Protein AF-A0A956X9L1-F1 (afdb_monomer)

Foldseek 3Di:
DVVVVVLVVLLVVLVVLLVV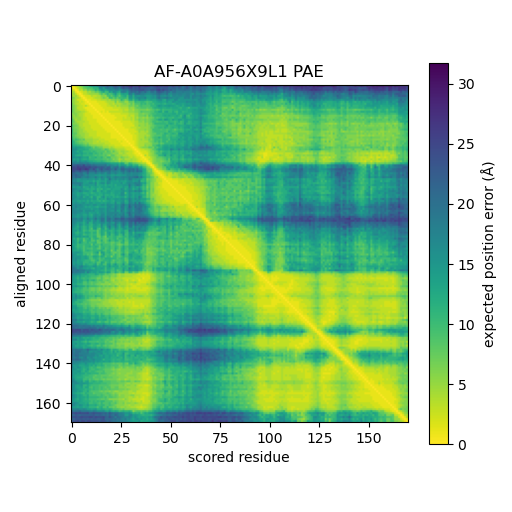LLVLLVVQVVVQADFDDKFFFPCPVVLVVLVVVLVVLVVVLVVCVVVVVVVVNSVSVSVNSNSVSVSSQCVLQGIWTQGDQAIQHSSHGDGLVQWQAWEWDDDPQWIKIKTAGNDADVVGDRIDITTGDPVCPVVVVVSNCVSCVPHDYD

pLDDT: mean 76.08, std 10.33, range [50.69, 92.06]

Radius of gyration: 20.45 Å; Cα contacts (8 Å, |Δi|>4): 215; chains: 1; bounding box: 48×38×59 Å

Solvent-accessible surface area (backbone atoms only — not comparable to full-atom values): 9260 Å² total; per-residue (Å²): 118,72,65,64,55,54,50,54,49,52,52,49,49,38,51,52,52,34,52,49,53,51,50,49,33,52,49,33,52,64,72,28,51,60,82,77,43,80,44,67,35,96,42,73,65,60,57,47,56,52,54,51,52,53,48,54,53,53,53,53,47,59,54,34,65,77,67,75,38,62,77,60,40,56,53,48,53,52,50,50,50,48,51,51,31,51,47,55,52,46,62,46,44,48,38,37,34,40,28,75,51,21,38,31,49,54,43,40,67,44,45,49,92,40,53,49,33,40,31,74,45,85,48,103,89,43,40,28,43,37,37,34,31,75,68,54,54,93,96,44,69,45,63,47,74,49,54,41,56,80,95,45,45,69,64,49,51,53,51,46,49,70,72,40,79,81,44,52,79,95

Mean predicted aligned error: 10.14 Å

Secondary structure (DSSP, 8-state):
-HHHHHHHHHHHHHHHHHHHHHHHHHHHHHHT-SEEEEEE-S-HHHHHHHHHHHHHHHHHHHHHHHTT-HHHHHHHHHHHHHHHHHHHHHHHHSEEEEETTEEEETTEEEEGGGEEEEEEEEETTEEEEEEEESSPPTTS-SEEEEEE-GGGHHHHHHHHHHH-TTPEE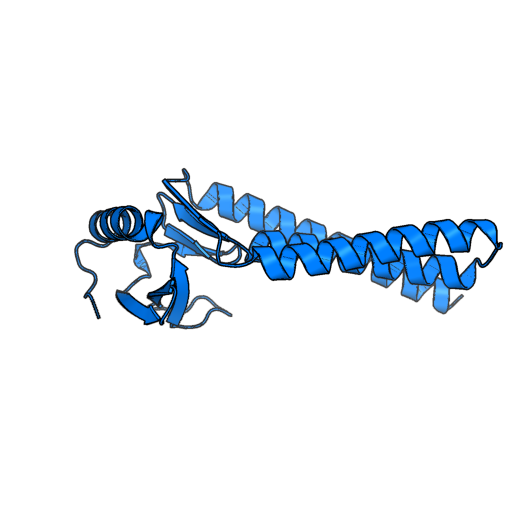-

Sequence (170 aa):
MIGEKVELTLYAIGIVVSVYAIAFFLLSIRASGKLKLHITSLQKKYSMYLKIILFVVWLTTGILILIDAQTLFDFVKGAFWLILALDAILLVISGVHIREKGILYRGRLIPWERIETFGWERLDSTNRLKINIGKPLWGFPKEIAFDVPADKIEKTDLLLSQYLPGAVLL

Structure (mmCIF, N/CA/C/O backbone):
data_AF-A0A956X9L1-F1
#
_entry.id   AF-A0A956X9L1-F1
#
loop_
_atom_site.group_PDB
_atom_site.id
_atom_site.type_symbol
_atom_site.label_atom_id
_atom_site.label_alt_id
_atom_site.label_comp_id
_atom_site.label_asym_id
_atom_site.label_entity_id
_atom_site.label_seq_id
_atom_site.pdbx_PDB_ins_code
_atom_site.Cartn_x
_atom_site.Cartn_y
_atom_site.Cartn_z
_atom_site.occupancy
_atom_site.B_iso_or_equiv
_atom_site.auth_seq_id
_atom_site.auth_comp_id
_atom_site.auth_asym_id
_atom_site.auth_atom_id
_atom_site.pdbx_PDB_model_num
ATOM 1 N N . MET A 1 1 ? 30.519 -14.073 -23.420 1.00 50.69 1 MET A N 1
ATOM 2 C CA . MET A 1 1 ? 30.085 -15.148 -22.494 1.00 50.69 1 MET A CA 1
ATOM 3 C C . MET A 1 1 ? 29.794 -14.696 -21.062 1.00 50.69 1 MET A C 1
ATOM 5 O O . MET A 1 1 ? 28.867 -15.242 -20.484 1.00 50.69 1 MET A O 1
ATOM 9 N N . ILE A 1 2 ? 30.534 -13.754 -20.452 1.00 53.81 2 ILE A N 1
ATOM 10 C CA . ILE A 1 2 ? 30.217 -13.298 -19.076 1.00 53.81 2 ILE A CA 1
ATOM 11 C C . ILE A 1 2 ? 28.996 -12.353 -19.058 1.00 53.81 2 ILE A C 1
ATOM 13 O O . ILE A 1 2 ? 28.141 -12.502 -18.194 1.00 53.81 2 ILE A O 1
ATOM 17 N N . GLY A 1 3 ? 28.861 -11.455 -20.045 1.00 53.19 3 GLY A N 1
ATOM 18 C CA . GLY A 1 3 ? 27.734 -10.505 -20.131 1.00 53.19 3 GLY A CA 1
ATOM 19 C C . GLY A 1 3 ? 26.357 -11.165 -20.275 1.00 53.19 3 GLY A C 1
ATOM 20 O O . GLY A 1 3 ? 25.446 -10.861 -19.516 1.00 53.19 3 GLY A O 1
ATOM 21 N N . GLU A 1 4 ? 26.241 -12.164 -21.151 1.00 58.38 4 GLU A N 1
ATOM 22 C CA . GLU A 1 4 ? 24.982 -12.876 -21.430 1.00 58.38 4 GLU A CA 1
ATOM 23 C C . GLU A 1 4 ? 24.409 -13.601 -20.194 1.00 58.38 4 GLU A C 1
ATOM 25 O O . GLU A 1 4 ? 23.200 -13.622 -19.969 1.00 58.38 4 GLU A O 1
ATOM 30 N N . LYS A 1 5 ? 25.278 -14.138 -19.322 1.00 62.91 5 LYS A N 1
ATOM 31 C CA . LYS A 1 5 ? 24.853 -14.774 -18.062 1.00 62.91 5 LYS A CA 1
ATOM 32 C C . LYS A 1 5 ? 24.353 -13.762 -17.030 1.00 62.91 5 LYS A C 1
ATOM 34 O O . LYS A 1 5 ? 23.428 -14.069 -16.277 1.00 62.91 5 LYS A O 1
ATOM 39 N N . VAL A 1 6 ? 24.959 -12.575 -16.972 1.00 63.53 6 VAL A N 1
ATOM 40 C CA . VAL A 1 6 ? 24.557 -11.512 -16.036 1.00 63.53 6 VAL A CA 1
ATOM 41 C C . VAL A 1 6 ? 23.185 -10.959 -16.420 1.00 63.53 6 VAL A C 1
ATOM 43 O O . VAL A 1 6 ? 22.330 -10.793 -15.552 1.00 63.53 6 VAL A O 1
ATOM 46 N N . GLU A 1 7 ? 22.934 -10.769 -17.713 1.00 62.47 7 GLU A N 1
ATOM 47 C CA . GLU A 1 7 ? 21.644 -10.300 -18.222 1.00 62.47 7 GLU A CA 1
ATOM 48 C C . GLU A 1 7 ? 20.515 -11.284 -17.919 1.00 62.47 7 GLU A C 1
ATOM 50 O O . GLU A 1 7 ? 19.522 -10.904 -17.297 1.00 62.47 7 GLU A O 1
ATOM 55 N N . LEU A 1 8 ? 20.691 -12.568 -18.256 1.00 68.94 8 LEU A N 1
ATOM 56 C CA . LEU A 1 8 ? 19.698 -13.611 -17.966 1.00 68.94 8 LEU A CA 1
ATOM 57 C C . LEU A 1 8 ? 19.369 -13.699 -16.468 1.00 68.94 8 LEU A C 1
ATOM 59 O O . LEU A 1 8 ? 18.216 -13.917 -16.091 1.00 68.94 8 LEU A O 1
ATOM 63 N N . THR A 1 9 ? 20.371 -13.476 -15.614 1.00 72.81 9 THR A N 1
ATOM 64 C CA . THR A 1 9 ? 20.201 -13.460 -14.156 1.00 72.81 9 THR A CA 1
ATOM 65 C C . THR A 1 9 ? 19.364 -12.262 -13.702 1.00 72.81 9 THR A C 1
ATOM 67 O O . THR A 1 9 ? 18.444 -12.432 -12.903 1.00 72.81 9 THR A O 1
ATOM 70 N N . LEU A 1 10 ? 19.615 -11.062 -14.235 1.00 65.12 10 LEU A N 1
ATOM 71 C CA . LEU A 1 10 ? 18.831 -9.863 -13.911 1.00 65.12 10 LEU A CA 1
ATOM 72 C C . LEU A 1 10 ? 17.378 -9.974 -14.392 1.00 65.12 10 LEU A C 1
ATOM 74 O O . LEU A 1 10 ? 16.463 -9.615 -13.646 1.00 65.12 10 LEU A O 1
ATOM 78 N N . TYR A 1 11 ? 17.150 -10.535 -15.585 1.00 66.69 11 TYR A N 1
ATOM 79 C CA . TYR A 1 11 ? 15.802 -10.823 -16.086 1.00 66.69 11 TYR A CA 1
ATOM 80 C C . TYR A 1 11 ? 15.058 -11.801 -15.176 1.00 66.69 11 TYR A C 1
ATOM 82 O O . TYR A 1 11 ? 13.919 -11.539 -14.783 1.00 66.69 11 TYR A O 1
ATOM 90 N N . ALA A 1 12 ? 15.708 -12.905 -14.803 1.00 74.44 12 ALA A N 1
ATOM 91 C CA . ALA A 1 12 ? 15.117 -13.898 -13.917 1.00 74.44 12 ALA A CA 1
ATOM 92 C C . ALA A 1 12 ? 14.765 -13.293 -12.550 1.00 74.44 12 ALA A C 1
ATOM 94 O O . ALA A 1 12 ? 13.656 -13.499 -12.059 1.00 74.44 12 ALA A O 1
ATOM 95 N N . ILE A 1 13 ? 15.657 -12.483 -11.968 1.00 73.88 13 ILE A N 1
ATOM 96 C CA . ILE A 1 13 ? 15.401 -11.786 -10.699 1.00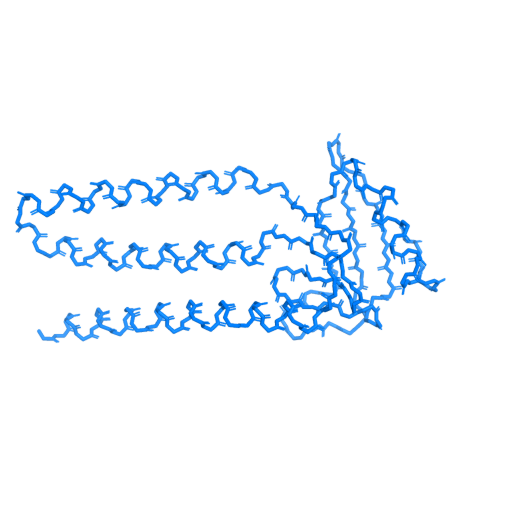 73.88 13 ILE A CA 1
ATOM 97 C C . ILE A 1 13 ? 14.205 -10.838 -10.834 1.00 73.88 13 ILE A C 1
ATOM 99 O O . ILE A 1 13 ? 13.299 -10.891 -10.005 1.00 73.88 13 ILE A O 1
ATOM 103 N N . GLY A 1 14 ? 14.162 -10.006 -11.879 1.00 66.88 14 GLY A N 1
ATOM 104 C CA . GLY A 1 14 ? 13.067 -9.056 -12.097 1.00 66.88 14 GLY A CA 1
ATOM 105 C C . GLY A 1 14 ? 11.706 -9.744 -12.232 1.00 66.88 14 GLY A C 1
ATOM 106 O O . GLY A 1 14 ? 10.737 -9.333 -11.586 1.00 66.88 14 GLY A O 1
ATOM 107 N N . ILE A 1 15 ? 11.642 -10.832 -13.005 1.00 73.38 15 ILE A N 1
ATOM 108 C CA . ILE A 1 15 ? 10.423 -11.635 -13.165 1.00 73.38 15 ILE A CA 1
ATOM 109 C C . ILE A 1 15 ? 10.021 -12.263 -11.830 1.00 73.38 15 ILE A C 1
ATOM 111 O O . ILE A 1 15 ? 8.873 -12.115 -11.414 1.00 73.38 15 ILE A O 1
ATOM 115 N N . VAL A 1 16 ? 10.950 -12.919 -11.128 1.00 77.75 16 VAL A N 1
ATOM 116 C CA . VAL A 1 16 ? 10.665 -13.587 -9.849 1.00 77.75 16 VAL A CA 1
ATOM 117 C C . VAL A 1 16 ? 10.176 -12.589 -8.802 1.00 77.75 16 VAL A C 1
ATOM 119 O O . VAL A 1 16 ?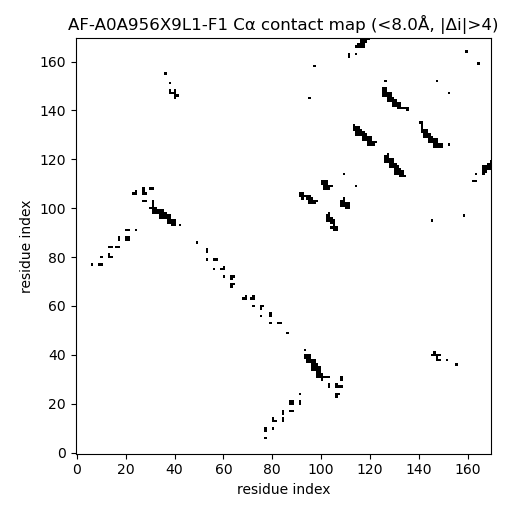 9.166 -12.844 -8.148 1.00 77.75 16 VAL A O 1
ATOM 122 N N . VAL A 1 17 ? 10.829 -11.431 -8.675 1.00 74.50 17 VAL A N 1
ATOM 123 C CA . VAL A 1 17 ? 10.420 -10.371 -7.741 1.00 74.50 17 VAL A CA 1
ATOM 124 C C . VAL A 1 17 ? 9.035 -9.832 -8.097 1.00 74.50 17 VAL A C 1
ATOM 126 O O . VAL A 1 17 ? 8.203 -9.673 -7.205 1.00 74.50 17 VAL A O 1
ATOM 129 N N . SER A 1 18 ? 8.754 -9.610 -9.383 1.00 67.44 18 SER A N 1
ATOM 130 C CA . SER A 1 18 ? 7.446 -9.122 -9.843 1.00 67.44 18 SER A CA 1
ATOM 131 C C . SER A 1 18 ? 6.337 -10.132 -9.562 1.00 67.44 18 SER A C 1
ATOM 133 O O . SER A 1 18 ? 5.311 -9.784 -8.979 1.00 67.44 18 SER A O 1
ATOM 135 N N . VAL A 1 19 ? 6.556 -11.398 -9.925 1.00 78.31 19 VAL A N 1
ATOM 136 C CA . VAL A 1 19 ? 5.602 -12.487 -9.682 1.00 78.31 19 VAL A CA 1
ATOM 137 C C . VAL A 1 19 ? 5.365 -12.654 -8.186 1.00 78.31 19 VAL A C 1
ATOM 139 O O . VAL A 1 19 ? 4.214 -12.740 -7.764 1.00 78.31 19 VAL A O 1
ATOM 142 N N . TYR A 1 20 ? 6.424 -12.629 -7.373 1.00 79.69 20 TYR A N 1
ATOM 143 C CA . TYR A 1 20 ? 6.308 -12.712 -5.921 1.00 79.69 20 TYR A CA 1
ATOM 144 C C . TYR A 1 20 ? 5.530 -11.525 -5.339 1.00 79.69 20 TYR A C 1
ATOM 146 O O . TYR A 1 20 ? 4.626 -11.732 -4.533 1.00 79.69 20 TYR A O 1
ATOM 154 N N . ALA A 1 21 ? 5.816 -10.292 -5.771 1.00 71.81 21 ALA A N 1
ATOM 155 C CA . ALA A 1 21 ? 5.116 -9.094 -5.308 1.00 71.81 21 ALA A CA 1
ATOM 156 C C . ALA A 1 21 ? 3.622 -9.117 -5.676 1.00 71.81 21 ALA A C 1
ATOM 158 O O . ALA A 1 21 ? 2.772 -8.838 -4.826 1.00 71.81 21 ALA A O 1
ATOM 159 N N . ILE A 1 22 ? 3.295 -9.505 -6.914 1.00 75.12 22 ILE A N 1
ATOM 160 C CA . ILE A 1 22 ? 1.912 -9.639 -7.389 1.00 75.12 22 ILE A CA 1
ATOM 161 C C . ILE A 1 22 ? 1.194 -10.754 -6.625 1.00 75.12 22 ILE A C 1
ATOM 163 O O . ILE A 1 22 ? 0.102 -10.532 -6.104 1.00 75.12 22 ILE A O 1
ATOM 167 N N . ALA A 1 23 ? 1.803 -11.936 -6.510 1.00 82.25 23 ALA A N 1
ATOM 168 C CA . ALA A 1 23 ? 1.221 -13.062 -5.786 1.00 82.25 23 ALA A CA 1
ATOM 169 C C . ALA A 1 23 ? 0.983 -12.709 -4.314 1.00 82.25 23 ALA A C 1
ATOM 171 O O . ALA A 1 23 ? -0.118 -12.911 -3.803 1.00 82.25 23 ALA A O 1
ATOM 172 N N . PHE A 1 24 ? 1.973 -12.107 -3.651 1.00 81.75 24 PHE A N 1
ATOM 173 C CA . PHE A 1 24 ? 1.853 -11.631 -2.277 1.00 81.75 24 PHE A CA 1
ATOM 174 C C . PHE A 1 24 ? 0.707 -10.624 -2.127 1.00 81.75 24 PHE A C 1
ATOM 176 O O . PHE A 1 24 ? -0.107 -10.747 -1.214 1.00 81.75 24 PHE A O 1
ATOM 183 N N . PHE A 1 25 ? 0.579 -9.666 -3.047 1.00 77.75 25 PHE A N 1
ATOM 184 C CA . PHE A 1 25 ? -0.519 -8.702 -3.028 1.00 77.75 25 PHE A CA 1
ATOM 185 C C . PHE A 1 25 ? -1.891 -9.355 -3.211 1.00 77.75 25 PHE A C 1
ATOM 187 O O . PHE A 1 25 ? -2.820 -9.052 -2.459 1.00 77.75 25 PHE A O 1
ATOM 194 N N . LEU A 1 26 ? -2.026 -10.273 -4.170 1.00 81.31 26 LEU A N 1
ATOM 195 C CA . LEU A 1 26 ? -3.271 -11.007 -4.406 1.00 81.31 26 LEU A CA 1
ATOM 196 C C . LEU A 1 26 ? -3.660 -11.855 -3.190 1.00 81.31 26 LEU A C 1
ATOM 198 O O . LEU A 1 26 ? -4.829 -11.871 -2.793 1.00 81.31 26 LEU A O 1
ATOM 202 N N . LEU A 1 27 ? -2.682 -12.502 -2.551 1.00 84.88 27 LEU A N 1
ATOM 203 C CA . LEU A 1 27 ? -2.885 -13.229 -1.301 1.00 84.88 27 LEU A CA 1
ATOM 204 C C . LEU A 1 27 ? -3.331 -12.287 -0.180 1.00 84.88 27 LEU A C 1
ATOM 206 O O . LEU A 1 27 ? -4.298 -12.597 0.513 1.00 84.88 27 LEU A O 1
ATOM 210 N N . SER A 1 28 ? -2.717 -11.110 -0.047 1.00 80.31 28 SER A N 1
ATOM 211 C CA . SER A 1 28 ? -3.124 -10.099 0.934 1.00 80.31 28 SER A CA 1
ATOM 212 C C . SER A 1 28 ? -4.531 -9.544 0.669 1.00 80.31 28 SER A C 1
ATOM 214 O O . SER A 1 28 ? -5.304 -9.342 1.610 1.00 80.31 28 SER A O 1
ATOM 216 N N . ILE A 1 29 ? -4.927 -9.349 -0.596 1.00 80.81 29 ILE A N 1
ATOM 217 C CA . ILE A 1 29 ? -6.305 -8.982 -0.973 1.00 80.81 29 ILE A CA 1
ATOM 218 C C . ILE A 1 29 ? -7.280 -10.077 -0.543 1.00 80.81 29 ILE A C 1
ATOM 220 O O . ILE A 1 29 ? -8.320 -9.781 0.046 1.00 80.81 29 ILE A O 1
ATOM 224 N N . ARG A 1 30 ? -6.953 -11.342 -0.816 1.00 84.25 30 ARG A N 1
ATOM 225 C CA . ARG A 1 30 ? -7.809 -12.474 -0.449 1.00 84.25 30 ARG A CA 1
ATOM 226 C C . ARG A 1 30 ? -7.910 -12.631 1.069 1.00 84.25 30 ARG A C 1
ATOM 228 O O . ARG A 1 30 ? -9.001 -12.843 1.594 1.00 84.25 30 ARG A O 1
ATOM 235 N N . ALA A 1 31 ? -6.792 -12.481 1.776 1.00 84.38 31 ALA A N 1
ATOM 236 C CA . ALA A 1 31 ? -6.717 -12.600 3.227 1.00 84.38 31 ALA A CA 1
ATOM 237 C C . ALA A 1 31 ? -7.489 -11.493 3.957 1.00 84.38 31 ALA A C 1
ATOM 239 O O . ALA A 1 31 ? -7.987 -11.735 5.052 1.00 84.38 31 ALA A O 1
ATOM 240 N N . SER A 1 32 ? -7.620 -10.309 3.353 1.00 82.50 32 SER A N 1
ATOM 241 C CA . SER A 1 32 ? -8.206 -9.115 3.978 1.00 82.50 32 SER A CA 1
ATOM 242 C C . SER A 1 32 ? -9.734 -9.003 3.879 1.00 82.50 32 SER A C 1
ATOM 244 O O . SER A 1 32 ? -10.325 -8.146 4.535 1.00 82.50 32 SER A O 1
ATOM 246 N N . GLY A 1 33 ? -10.395 -9.896 3.137 1.00 88.06 33 GLY A N 1
ATOM 247 C CA . GLY A 1 33 ? -11.858 -9.931 3.032 1.00 88.06 33 GLY A CA 1
ATOM 248 C C . GLY A 1 33 ? -12.436 -8.863 2.097 1.00 88.06 33 GLY A C 1
ATOM 249 O O . GLY A 1 33 ? -11.726 -8.305 1.247 1.00 88.06 33 GLY A O 1
ATOM 250 N N . LYS A 1 34 ? -13.747 -8.593 2.213 1.00 89.12 34 LYS A N 1
ATOM 251 C CA . LYS A 1 34 ? -14.433 -7.674 1.290 1.00 89.12 34 LYS A CA 1
ATOM 252 C C . LYS A 1 34 ? -13.951 -6.236 1.481 1.00 89.12 34 LYS A C 1
ATOM 254 O O . LYS A 1 34 ? -13.692 -5.780 2.595 1.00 89.12 34 LYS A O 1
ATOM 259 N N . LEU A 1 35 ? -13.852 -5.518 0.367 1.00 88.06 35 LEU A N 1
ATOM 260 C CA . LEU A 1 35 ? -13.503 -4.103 0.343 1.00 88.06 35 LEU A CA 1
ATOM 261 C C . LEU A 1 35 ? -14.671 -3.258 0.866 1.00 88.06 35 LEU A C 1
ATOM 263 O O . LEU A 1 35 ? -15.789 -3.396 0.375 1.00 88.06 35 LEU A O 1
ATOM 267 N N . LYS A 1 36 ? -14.407 -2.376 1.837 1.00 90.38 36 LYS A N 1
ATOM 268 C CA . LYS A 1 36 ? -15.395 -1.421 2.375 1.00 90.38 36 LYS A CA 1
ATOM 269 C C . LYS A 1 36 ? -15.120 0.001 1.903 1.00 90.38 36 LYS A C 1
ATOM 271 O O . LYS A 1 36 ? -16.049 0.726 1.544 1.00 90.38 36 LYS A O 1
ATOM 276 N N . LEU A 1 37 ? -13.843 0.382 1.854 1.00 87.38 37 LEU A N 1
ATOM 277 C CA . LEU A 1 37 ? -13.419 1.682 1.352 1.00 87.38 37 LEU A CA 1
ATOM 278 C C . LEU A 1 37 ? -12.058 1.583 0.664 1.00 87.38 37 LEU A C 1
ATOM 280 O O . LEU A 1 37 ? -11.115 1.003 1.196 1.00 87.38 37 LEU A O 1
ATOM 284 N N . HIS A 1 38 ? -11.959 2.176 -0.522 1.00 86.00 38 HIS A N 1
ATOM 285 C CA . HIS A 1 38 ? -10.696 2.384 -1.219 1.00 86.00 38 HIS A CA 1
ATOM 286 C C . HIS A 1 38 ? -10.294 3.852 -1.078 1.00 86.00 38 HIS A C 1
ATOM 288 O O . HIS A 1 38 ? -11.002 4.745 -1.556 1.00 86.00 38 HIS A O 1
ATOM 294 N N . ILE A 1 39 ? -9.163 4.098 -0.426 1.00 83.12 39 ILE A N 1
ATOM 295 C CA . ILE A 1 39 ? -8.546 5.411 -0.279 1.00 83.12 39 ILE A CA 1
ATOM 296 C C . ILE A 1 39 ? -7.308 5.406 -1.166 1.00 83.12 39 ILE A C 1
ATOM 298 O O . ILE A 1 39 ? -6.285 4.791 -0.865 1.00 83.12 39 ILE A O 1
ATOM 302 N N . THR A 1 40 ? -7.417 6.075 -2.303 1.00 73.44 40 THR A N 1
ATOM 303 C CA . THR A 1 40 ? -6.256 6.357 -3.135 1.00 73.44 40 THR A CA 1
ATOM 304 C C . THR A 1 40 ? -5.510 7.496 -2.451 1.00 73.44 40 THR A C 1
ATOM 306 O O . THR A 1 40 ? -6.054 8.596 -2.347 1.00 73.44 40 THR A O 1
ATOM 309 N N . SER A 1 41 ? -4.296 7.240 -1.953 1.00 62.97 41 SER A N 1
ATOM 310 C CA . SER A 1 41 ? -3.419 8.340 -1.533 1.00 62.97 41 SER A CA 1
ATOM 311 C C . SER A 1 41 ? -3.123 9.230 -2.750 1.00 62.97 41 SER A C 1
ATOM 313 O O . SER A 1 41 ? -3.334 8.798 -3.887 1.00 62.97 41 SER A O 1
ATOM 315 N N . LEU A 1 42 ? -2.687 10.477 -2.535 1.00 55.00 42 LEU A N 1
ATOM 316 C CA . LEU A 1 42 ? -2.356 11.490 -3.555 1.00 55.00 42 LEU A CA 1
ATOM 317 C C . LEU A 1 42 ? -1.187 11.066 -4.480 1.00 55.00 42 LEU A C 1
ATOM 319 O O . LEU A 1 42 ? -0.136 11.689 -4.572 1.00 55.00 42 LEU A O 1
ATOM 323 N N . GLN A 1 43 ? -1.394 9.985 -5.222 1.00 53.00 43 GLN A N 1
ATOM 324 C CA . GLN A 1 43 ? -0.459 9.332 -6.126 1.00 53.00 43 GLN A CA 1
ATOM 325 C C . GLN A 1 43 ? -0.656 9.741 -7.588 1.00 53.00 43 GLN A C 1
ATOM 327 O O . GLN A 1 43 ? 0.146 9.343 -8.435 1.00 53.00 43 GLN A O 1
ATOM 332 N N . LYS A 1 44 ? -1.667 10.568 -7.911 1.00 55.34 44 LYS A N 1
ATOM 333 C CA . LYS A 1 44 ? -1.907 11.022 -9.296 1.00 55.34 44 LYS A CA 1
ATOM 334 C C . LYS A 1 44 ? -0.646 11.616 -9.939 1.00 55.34 44 LYS A C 1
ATOM 336 O O . LYS A 1 44 ? -0.423 11.397 -11.124 1.00 55.34 44 LYS A O 1
ATOM 341 N N . LYS A 1 45 ? 0.200 12.302 -9.158 1.00 54.91 45 LYS A N 1
ATOM 342 C CA . LYS A 1 45 ? 1.432 12.930 -9.657 1.00 54.91 45 LYS A CA 1
ATOM 343 C C . LYS A 1 45 ? 2.535 11.904 -9.973 1.00 54.91 45 LYS A C 1
ATOM 345 O O . LYS A 1 45 ? 3.072 11.916 -11.072 1.00 54.91 45 LYS A O 1
ATOM 350 N N . TYR A 1 46 ? 2.824 10.972 -9.060 1.00 62.22 46 TYR A N 1
ATOM 351 C CA . TYR A 1 46 ? 3.883 9.964 -9.245 1.00 62.22 46 TYR A CA 1
ATOM 352 C C . TYR A 1 46 ? 3.530 8.897 -10.289 1.00 62.22 46 TYR A C 1
ATOM 354 O O . TYR A 1 46 ? 4.384 8.524 -11.089 1.00 62.22 46 TYR A O 1
ATOM 362 N N . SER A 1 47 ? 2.262 8.473 -10.352 1.00 64.56 47 SER A N 1
ATOM 363 C CA . SER A 1 47 ? 1.784 7.556 -11.398 1.00 64.56 47 SER A CA 1
ATOM 364 C C . SER A 1 47 ? 1.907 8.168 -12.803 1.00 64.56 47 SER A C 1
ATOM 366 O O . SER A 1 47 ? 2.194 7.455 -13.760 1.00 64.56 47 SER A O 1
ATOM 368 N N . MET A 1 48 ? 1.748 9.491 -12.944 1.00 65.81 48 MET A N 1
ATOM 369 C CA . MET A 1 48 ? 1.934 10.176 -14.227 1.00 65.81 48 MET A CA 1
ATOM 370 C C . MET A 1 48 ? 3.405 10.180 -14.670 1.00 65.81 48 MET A C 1
ATOM 372 O O . MET A 1 48 ? 3.682 9.801 -15.804 1.00 65.81 48 MET A O 1
ATOM 376 N N . TYR A 1 49 ? 4.348 10.541 -13.790 1.00 67.56 49 TYR A N 1
ATOM 377 C CA . TYR A 1 49 ? 5.782 10.523 -14.125 1.00 67.56 49 TYR A CA 1
ATOM 378 C C . TYR A 1 49 ? 6.267 9.130 -14.524 1.00 67.56 49 TYR A C 1
ATOM 380 O O . TYR A 1 49 ? 7.017 8.986 -15.483 1.00 67.56 49 TYR A O 1
ATOM 388 N N . LEU A 1 50 ? 5.794 8.098 -13.833 1.00 69.50 50 LEU A N 1
ATOM 389 C CA . LEU A 1 50 ? 6.157 6.719 -14.125 1.00 69.50 50 LEU A CA 1
ATOM 390 C C . LEU A 1 50 ? 5.640 6.252 -15.493 1.00 69.50 50 LEU A C 1
ATOM 392 O O . LEU A 1 50 ? 6.387 5.639 -16.252 1.00 69.50 50 LEU A O 1
ATOM 396 N N . LYS A 1 51 ? 4.398 6.609 -15.852 1.00 68.88 51 LYS A N 1
ATOM 397 C CA . LYS A 1 51 ? 3.845 6.355 -17.194 1.00 68.88 51 LYS A CA 1
ATOM 398 C C . LYS A 1 51 ? 4.634 7.075 -18.286 1.00 68.88 51 LYS A C 1
ATOM 400 O O . LYS A 1 51 ? 4.843 6.502 -19.350 1.00 68.88 51 LYS A O 1
ATOM 405 N N . ILE A 1 52 ? 5.099 8.297 -18.015 1.00 75.75 52 ILE A N 1
ATOM 406 C CA . ILE A 1 52 ? 5.965 9.047 -18.935 1.00 75.75 52 ILE A CA 1
ATOM 407 C C . ILE A 1 52 ? 7.308 8.326 -19.110 1.00 75.75 52 ILE A C 1
ATOM 409 O O . ILE A 1 52 ? 7.746 8.140 -20.240 1.00 75.75 52 ILE A O 1
ATOM 413 N N . ILE A 1 53 ? 7.933 7.864 -18.023 1.00 73.94 53 ILE A N 1
ATOM 414 C CA . ILE A 1 53 ? 9.197 7.112 -18.080 1.00 73.94 53 ILE A CA 1
ATOM 415 C C . ILE A 1 53 ? 9.027 5.821 -18.894 1.00 73.94 53 ILE A C 1
ATOM 417 O O . ILE A 1 53 ? 9.827 5.557 -19.789 1.00 73.94 53 ILE A O 1
ATOM 421 N N . LEU A 1 54 ? 7.962 5.054 -18.639 1.00 73.06 54 LEU A N 1
ATOM 422 C CA . LEU A 1 54 ? 7.637 3.844 -19.404 1.00 73.06 54 LEU A CA 1
ATOM 423 C C . LEU A 1 54 ? 7.433 4.143 -20.894 1.00 73.06 54 LEU A C 1
ATOM 425 O O . LEU A 1 54 ? 7.937 3.407 -21.740 1.00 73.06 54 LEU A O 1
ATOM 429 N N . PHE A 1 55 ? 6.738 5.236 -21.220 1.00 75.56 55 PHE A N 1
ATOM 430 C CA . PHE A 1 55 ? 6.518 5.657 -22.602 1.00 75.56 55 PHE A CA 1
ATOM 431 C C . PHE A 1 55 ? 7.825 6.040 -23.308 1.00 75.56 55 PHE A C 1
ATOM 433 O O . PHE A 1 55 ? 8.057 5.605 -24.432 1.00 75.56 55 PHE A O 1
ATOM 440 N N . VAL A 1 56 ? 8.706 6.796 -22.645 1.00 74.06 56 VAL A N 1
ATOM 441 C CA . VAL A 1 56 ? 10.018 7.170 -23.199 1.00 74.06 56 VAL A CA 1
ATOM 442 C C . VAL A 1 56 ? 10.876 5.930 -23.456 1.00 74.06 56 VAL A C 1
ATOM 444 O O . VAL A 1 56 ? 11.478 5.827 -24.518 1.00 74.06 56 VAL A O 1
ATOM 447 N N . VAL A 1 57 ? 10.891 4.965 -22.534 1.00 72.06 57 VAL A N 1
ATOM 448 C CA . VAL A 1 57 ? 11.650 3.707 -22.678 1.00 72.06 57 VAL A CA 1
ATOM 449 C C . VAL A 1 57 ? 11.089 2.827 -23.801 1.00 72.06 57 VAL A C 1
ATOM 451 O O . VAL A 1 57 ? 11.843 2.198 -24.547 1.00 72.06 57 VAL A O 1
ATOM 454 N N . TRP A 1 58 ? 9.765 2.802 -23.968 1.00 72.38 58 TRP A N 1
ATOM 455 C CA . TRP A 1 58 ? 9.116 2.126 -25.093 1.00 72.38 58 TRP A CA 1
ATOM 456 C C . TRP A 1 58 ? 9.440 2.799 -26.439 1.00 72.38 58 TRP A C 1
ATOM 458 O O . TRP A 1 58 ? 9.723 2.128 -27.430 1.00 72.38 58 TRP A O 1
ATOM 468 N N . LEU A 1 59 ? 9.473 4.133 -26.477 1.00 72.81 59 LEU A N 1
ATOM 469 C CA . LEU A 1 59 ? 9.824 4.881 -27.684 1.00 72.81 59 LEU A CA 1
ATOM 470 C C . LEU A 1 59 ? 11.297 4.665 -28.076 1.00 72.81 59 LEU A C 1
ATOM 472 O O . LEU A 1 59 ? 11.603 4.448 -29.248 1.00 72.81 59 LEU A O 1
ATOM 476 N N . THR A 1 60 ? 12.214 4.685 -27.104 1.00 68.56 60 THR A N 1
ATOM 477 C CA . THR A 1 60 ? 13.648 4.486 -27.362 1.00 68.56 60 THR A CA 1
ATOM 478 C C . THR A 1 60 ? 13.972 3.051 -27.766 1.00 68.56 60 THR A C 1
ATOM 480 O O . THR A 1 60 ? 14.777 2.868 -28.676 1.00 68.56 60 THR A O 1
ATOM 483 N N . THR A 1 61 ? 13.314 2.035 -27.188 1.00 66.25 61 THR A N 1
ATOM 484 C CA . THR A 1 61 ? 13.444 0.643 -27.673 1.00 66.25 61 THR A CA 1
ATOM 485 C C . THR A 1 61 ? 13.029 0.515 -29.137 1.00 66.25 61 THR A C 1
ATOM 487 O O . THR A 1 61 ? 13.755 -0.107 -29.908 1.00 66.25 61 THR A O 1
ATOM 490 N N . GLY A 1 62 ? 11.910 1.129 -29.540 1.00 67.06 62 GLY A N 1
ATOM 491 C CA . GLY A 1 62 ? 11.443 1.107 -30.930 1.00 67.06 62 GLY A CA 1
ATOM 492 C C . GLY A 1 62 ? 12.441 1.720 -31.917 1.00 67.06 62 GLY A C 1
ATOM 493 O O . GLY A 1 62 ? 12.677 1.155 -32.981 1.00 67.06 62 GLY A O 1
ATOM 494 N N . ILE A 1 63 ? 13.074 2.837 -31.543 1.00 69.00 63 ILE A N 1
ATOM 495 C CA . ILE A 1 63 ? 14.094 3.496 -32.372 1.00 69.00 63 ILE A CA 1
ATOM 496 C C . ILE A 1 63 ? 15.353 2.629 -32.481 1.00 69.00 63 ILE A C 1
ATOM 498 O O . ILE A 1 63 ? 15.887 2.489 -33.573 1.00 69.00 63 ILE A O 1
ATOM 502 N N . LEU A 1 64 ? 15.805 2.009 -31.388 1.00 67.56 64 LEU A N 1
ATOM 503 C CA . LEU A 1 64 ? 17.036 1.205 -31.368 1.00 67.56 64 LEU A CA 1
ATOM 504 C C . LEU A 1 64 ? 16.960 -0.066 -32.223 1.00 67.56 64 LEU A C 1
ATOM 506 O O . LEU A 1 64 ? 17.975 -0.466 -32.790 1.00 67.56 64 LEU A O 1
ATOM 510 N N . ILE A 1 65 ? 15.768 -0.657 -32.371 1.00 67.06 65 ILE A N 1
ATOM 511 C CA . ILE A 1 65 ? 15.531 -1.788 -33.287 1.00 67.06 65 ILE A CA 1
ATOM 512 C C . ILE A 1 65 ? 15.821 -1.387 -34.743 1.00 67.06 65 ILE A C 1
ATOM 514 O O . ILE A 1 65 ? 16.311 -2.199 -35.520 1.00 67.06 65 ILE A O 1
ATOM 518 N N . LEU A 1 66 ? 15.538 -0.136 -35.121 1.00 68.62 66 LEU A N 1
ATOM 519 C CA . LEU A 1 66 ? 15.669 0.335 -36.504 1.00 68.62 66 LEU A CA 1
ATOM 520 C C . LEU A 1 66 ? 17.121 0.612 -36.930 1.00 68.62 66 LEU A C 1
ATOM 522 O O . LEU A 1 66 ? 17.388 0.692 -38.124 1.00 68.62 66 LEU A O 1
ATOM 526 N N . ILE A 1 67 ? 18.046 0.767 -35.979 1.00 74.81 67 ILE A N 1
ATOM 527 C CA . ILE A 1 67 ? 19.461 1.120 -36.221 1.00 74.81 67 ILE A CA 1
ATOM 528 C C . ILE A 1 67 ? 20.431 -0.041 -35.956 1.00 74.81 67 ILE A C 1
ATOM 530 O O . ILE A 1 67 ? 21.629 0.192 -35.830 1.00 74.81 67 ILE A O 1
ATOM 534 N N . ASP A 1 68 ? 19.923 -1.278 -35.881 1.00 71.69 68 ASP A N 1
ATOM 535 C CA . ASP A 1 68 ? 20.710 -2.515 -35.689 1.00 71.69 68 ASP A CA 1
ATOM 536 C C . ASP A 1 68 ? 21.678 -2.438 -34.486 1.00 71.69 68 ASP A C 1
ATOM 538 O O . ASP A 1 68 ? 22.782 -2.985 -34.458 1.00 71.69 68 ASP A O 1
ATOM 542 N N . ALA A 1 69 ? 21.267 -1.690 -33.458 1.00 69.06 69 ALA A N 1
ATOM 543 C CA . ALA A 1 69 ? 22.065 -1.405 -32.273 1.00 69.06 69 ALA A CA 1
ATOM 544 C C . ALA A 1 69 ? 21.834 -2.478 -31.196 1.00 69.06 69 ALA A C 1
ATOM 546 O O . ALA A 1 69 ? 21.327 -2.184 -30.108 1.00 69.06 69 ALA A O 1
ATOM 547 N N . GLN A 1 70 ? 22.212 -3.723 -31.505 1.00 68.25 70 GLN A N 1
ATOM 548 C CA . GLN A 1 70 ? 21.924 -4.920 -30.699 1.00 68.25 70 GLN A CA 1
ATOM 549 C C . GLN A 1 70 ? 22.316 -4.765 -29.214 1.00 68.25 70 GLN A C 1
ATOM 551 O O . GLN A 1 70 ? 21.520 -5.037 -28.320 1.00 68.25 70 GLN A O 1
ATOM 556 N N . THR A 1 71 ? 23.507 -4.228 -28.930 1.00 66.19 71 THR A N 1
ATOM 557 C CA . THR A 1 71 ? 24.019 -4.078 -27.555 1.00 66.19 71 THR A CA 1
ATOM 558 C C . THR A 1 71 ? 23.249 -3.040 -26.733 1.00 66.19 71 THR A C 1
ATOM 560 O O . THR A 1 71 ? 23.102 -3.182 -25.521 1.00 66.19 71 THR A O 1
ATOM 563 N N . LEU A 1 72 ? 22.752 -1.975 -27.374 1.00 65.00 72 LEU A N 1
ATOM 564 C CA . LEU A 1 72 ? 21.925 -0.976 -26.693 1.00 65.00 72 LEU A CA 1
ATOM 565 C C . LEU A 1 72 ? 20.501 -1.507 -26.485 1.00 65.00 72 LEU A C 1
ATOM 567 O O . LEU A 1 72 ? 19.872 -1.211 -25.471 1.00 65.00 72 LEU A O 1
ATOM 571 N N . PHE A 1 73 ? 20.006 -2.306 -27.430 1.00 67.69 73 PHE A N 1
ATOM 572 C CA . PHE A 1 73 ? 18.688 -2.922 -27.362 1.00 67.69 73 PHE A CA 1
ATOM 573 C C . PHE A 1 73 ? 18.537 -3.837 -26.135 1.00 67.69 73 PHE A C 1
ATOM 575 O O . PHE A 1 73 ? 17.550 -3.713 -25.403 1.00 67.69 73 PHE A O 1
ATOM 582 N N . ASP A 1 74 ? 19.538 -4.672 -25.844 1.00 66.12 74 ASP A N 1
ATOM 583 C CA . ASP A 1 74 ? 19.512 -5.582 -24.690 1.00 66.12 74 ASP A CA 1
ATOM 584 C C . ASP A 1 74 ? 19.511 -4.834 -23.344 1.00 66.12 74 ASP A C 1
ATOM 586 O O . ASP A 1 74 ? 18.750 -5.184 -22.433 1.00 66.12 74 ASP A O 1
ATOM 590 N N . PHE A 1 75 ? 20.262 -3.732 -23.234 1.00 65.75 75 PHE A N 1
ATOM 591 C CA . PHE A 1 75 ? 20.259 -2.885 -22.037 1.00 65.75 75 PHE A CA 1
ATOM 592 C C . PHE A 1 75 ? 18.896 -2.216 -21.797 1.00 65.75 75 PHE A C 1
ATOM 594 O O . PHE A 1 75 ? 18.368 -2.237 -20.679 1.00 65.75 75 PHE A O 1
ATOM 601 N N . VAL A 1 76 ? 18.289 -1.643 -22.844 1.00 69.06 76 VAL A N 1
ATOM 602 C CA . VAL A 1 76 ? 16.989 -0.963 -22.715 1.00 69.06 76 VAL A CA 1
ATOM 603 C C . VAL A 1 76 ? 15.873 -1.967 -22.411 1.00 69.06 76 VAL A C 1
ATOM 605 O O . VAL A 1 76 ? 14.982 -1.672 -21.612 1.00 69.06 76 VAL A O 1
ATOM 608 N N . LYS A 1 77 ? 15.949 -3.185 -22.952 1.00 68.31 77 LYS A N 1
ATOM 609 C CA . LYS A 1 77 ? 15.018 -4.271 -22.625 1.00 68.31 77 LYS A CA 1
ATOM 610 C C . LYS A 1 77 ? 15.109 -4.678 -21.148 1.00 68.31 77 LYS A C 1
ATOM 612 O O . LYS A 1 77 ? 14.071 -4.839 -20.503 1.00 68.31 77 LYS A O 1
ATOM 617 N N . GLY A 1 78 ? 16.314 -4.771 -20.581 1.00 66.50 78 GLY A N 1
ATOM 618 C CA . GLY A 1 78 ? 16.521 -5.009 -19.146 1.00 66.50 78 GLY A CA 1
ATOM 619 C C . GLY A 1 78 ? 15.927 -3.901 -18.274 1.00 66.50 78 GLY A C 1
ATOM 620 O O . GLY A 1 78 ? 15.173 -4.175 -17.335 1.00 66.50 78 GLY A O 1
ATOM 621 N N . ALA A 1 79 ? 16.193 -2.642 -18.633 1.00 69.94 79 ALA A N 1
ATOM 622 C CA . ALA A 1 79 ? 15.629 -1.478 -17.954 1.00 69.94 79 ALA A CA 1
ATOM 623 C C . ALA A 1 79 ? 14.092 -1.441 -18.029 1.00 69.94 79 ALA A C 1
ATOM 625 O O . ALA A 1 79 ? 13.438 -1.147 -17.031 1.00 69.94 79 ALA A O 1
ATOM 626 N N . PHE A 1 80 ? 13.503 -1.796 -19.173 1.00 70.75 80 PHE A N 1
ATOM 627 C CA . PHE A 1 80 ? 12.052 -1.861 -19.353 1.00 70.75 80 PHE A CA 1
ATOM 628 C C . PHE A 1 80 ? 11.386 -2.827 -18.364 1.00 70.75 80 PHE A C 1
ATOM 630 O O . PHE A 1 80 ? 10.436 -2.448 -17.676 1.00 70.75 80 PHE A O 1
ATOM 637 N N . TRP A 1 81 ? 11.914 -4.047 -18.226 1.00 68.88 81 TRP A N 1
ATOM 638 C CA . TRP A 1 81 ? 11.382 -5.023 -17.269 1.00 68.88 81 TRP A CA 1
ATOM 639 C C . TRP A 1 81 ? 11.563 -4.588 -15.817 1.00 68.88 81 TRP A C 1
ATOM 641 O O . TRP A 1 81 ? 10.667 -4.803 -15.001 1.00 68.88 81 TRP A O 1
ATOM 651 N N . LEU A 1 82 ? 12.680 -3.933 -15.494 1.00 67.81 82 LEU A N 1
ATOM 652 C CA . LEU A 1 82 ? 12.892 -3.369 -14.165 1.00 67.81 82 LEU A CA 1
ATOM 653 C C . LEU A 1 82 ? 11.872 -2.264 -13.852 1.00 67.81 82 LEU A C 1
ATOM 655 O O . LEU A 1 82 ? 11.319 -2.236 -12.754 1.00 67.81 82 LEU A O 1
ATOM 659 N N . ILE A 1 83 ? 11.578 -1.379 -14.808 1.00 71.88 83 ILE A N 1
ATOM 660 C CA . ILE A 1 83 ? 10.585 -0.313 -14.620 1.00 71.88 83 ILE A CA 1
ATOM 661 C C . ILE A 1 83 ? 9.177 -0.903 -14.491 1.00 71.88 83 ILE A C 1
ATOM 663 O O . ILE A 1 83 ? 8.426 -0.460 -13.626 1.00 71.88 83 ILE A O 1
ATOM 667 N N . LEU A 1 84 ? 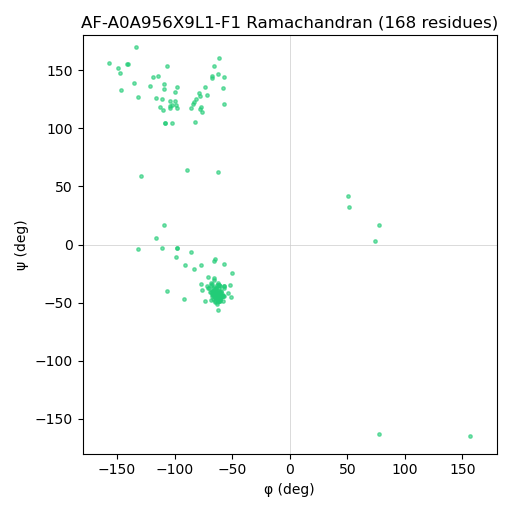8.826 -1.927 -15.276 1.00 69.19 84 LEU A N 1
ATOM 668 C CA . LEU A 1 84 ? 7.556 -2.644 -15.110 1.00 69.19 84 LEU A CA 1
ATOM 669 C C . LEU A 1 84 ? 7.441 -3.315 -13.735 1.00 69.19 84 LEU A C 1
ATOM 671 O O . LEU A 1 84 ? 6.384 -3.250 -13.108 1.00 69.19 84 LEU A O 1
ATOM 675 N N . ALA A 1 85 ? 8.522 -3.924 -13.240 1.00 67.62 85 ALA A N 1
ATOM 676 C CA . ALA A 1 85 ? 8.562 -4.499 -11.898 1.00 67.62 85 ALA A CA 1
ATOM 677 C C . ALA A 1 85 ? 8.328 -3.423 -10.826 1.00 67.62 85 ALA A C 1
ATOM 679 O O . ALA A 1 85 ? 7.523 -3.607 -9.910 1.00 67.62 85 ALA A O 1
ATOM 680 N N . LEU A 1 86 ? 8.994 -2.273 -10.964 1.00 68.12 86 LEU A N 1
ATOM 681 C CA . LEU A 1 86 ? 8.816 -1.127 -10.074 1.00 68.12 86 LEU A CA 1
ATOM 682 C C . LEU A 1 86 ? 7.396 -0.554 -10.153 1.00 68.12 86 LEU A C 1
ATOM 684 O O . LEU A 1 86 ? 6.842 -0.214 -9.113 1.00 68.12 86 LEU A O 1
ATOM 688 N N . ASP A 1 87 ? 6.778 -0.493 -11.333 1.00 69.06 87 ASP A N 1
ATOM 689 C CA . ASP A 1 87 ? 5.385 -0.055 -11.503 1.00 69.06 87 ASP A CA 1
ATOM 690 C C . ASP A 1 87 ? 4.396 -1.008 -10.831 1.00 69.06 87 ASP A C 1
ATOM 692 O O . ASP A 1 87 ? 3.544 -0.569 -10.058 1.00 69.06 87 ASP A O 1
ATOM 696 N N . ALA A 1 88 ? 4.568 -2.319 -11.011 1.00 65.56 88 ALA A N 1
ATOM 697 C CA . ALA A 1 88 ? 3.764 -3.316 -10.310 1.00 65.56 88 ALA A CA 1
ATOM 698 C C . ALA A 1 88 ? 3.885 -3.164 -8.782 1.00 65.56 88 ALA A C 1
ATOM 700 O O . ALA A 1 88 ? 2.877 -3.161 -8.071 1.00 65.56 88 ALA A O 1
ATOM 701 N N . ILE A 1 89 ? 5.104 -2.967 -8.272 1.00 67.62 89 ILE A N 1
ATOM 702 C CA . ILE A 1 89 ? 5.354 -2.711 -6.848 1.00 67.62 89 ILE A CA 1
ATOM 703 C C . ILE A 1 89 ? 4.690 -1.398 -6.404 1.00 67.62 89 ILE A C 1
ATOM 705 O O . ILE A 1 89 ? 4.031 -1.359 -5.364 1.00 67.62 89 ILE A O 1
ATOM 709 N N . LEU A 1 90 ? 4.812 -0.323 -7.182 1.00 66.81 90 LEU A N 1
ATOM 710 C CA . LEU A 1 90 ? 4.229 0.978 -6.854 1.00 66.81 90 LEU A CA 1
ATOM 711 C C . LEU A 1 90 ? 2.701 0.936 -6.841 1.00 66.81 90 LEU A C 1
ATOM 713 O O . LEU A 1 90 ? 2.098 1.491 -5.922 1.00 66.81 90 LEU A O 1
ATOM 717 N N . LEU A 1 91 ? 2.075 0.226 -7.780 1.00 64.88 91 LEU A N 1
ATOM 718 C CA . LEU A 1 91 ? 0.630 -0.007 -7.801 1.00 64.88 91 LEU A CA 1
ATOM 719 C C . LEU A 1 91 ? 0.168 -0.734 -6.536 1.00 64.88 91 LEU A C 1
ATOM 721 O O . LEU A 1 91 ? -0.791 -0.297 -5.896 1.00 64.88 91 LEU A O 1
ATOM 725 N N . VAL A 1 92 ? 0.890 -1.776 -6.120 1.00 63.12 92 VAL A N 1
ATOM 726 C CA . VAL A 1 92 ? 0.639 -2.498 -4.861 1.00 63.12 92 VAL A CA 1
ATOM 727 C C . VAL A 1 92 ? 0.773 -1.580 -3.638 1.00 63.12 92 VAL A C 1
ATOM 729 O O . VAL A 1 92 ? 0.024 -1.713 -2.664 1.00 63.12 92 VAL A O 1
ATOM 732 N N . ILE A 1 93 ? 1.704 -0.627 -3.686 1.00 68.62 93 ILE A N 1
ATOM 733 C CA . ILE A 1 93 ? 2.021 0.279 -2.578 1.00 68.62 93 ILE A CA 1
ATOM 734 C C . ILE A 1 93 ? 1.073 1.499 -2.509 1.00 68.62 93 ILE A C 1
ATOM 736 O O . ILE A 1 93 ? 0.922 2.104 -1.448 1.00 68.62 93 ILE A O 1
ATOM 740 N N . SER A 1 94 ? 0.409 1.843 -3.618 1.00 65.19 94 SER A N 1
ATOM 741 C CA . SER A 1 94 ? -0.260 3.136 -3.857 1.00 65.19 94 SER A CA 1
ATOM 742 C C . SER A 1 94 ? -1.545 3.415 -3.070 1.00 65.19 94 SER A C 1
ATOM 744 O O . SER A 1 94 ? -1.895 4.579 -2.830 1.00 65.19 94 SER A O 1
ATOM 746 N N . GLY A 1 95 ? -2.268 2.360 -2.701 1.00 74.31 95 GLY A N 1
ATOM 747 C CA . GLY A 1 95 ? -3.620 2.450 -2.165 1.00 74.31 95 GLY A CA 1
ATOM 748 C C . GLY A 1 95 ? -3.707 1.995 -0.720 1.00 74.31 95 GLY A C 1
ATOM 749 O O . GLY A 1 95 ? -3.044 1.041 -0.305 1.00 74.31 95 GLY A O 1
ATOM 750 N N . VAL A 1 96 ? -4.586 2.653 0.030 1.00 84.56 96 VAL A N 1
ATOM 751 C CA . VAL A 1 96 ? -5.034 2.170 1.331 1.00 84.56 96 VAL A CA 1
ATOM 752 C C . VAL A 1 96 ? -6.430 1.593 1.167 1.00 84.56 96 VAL A C 1
ATOM 754 O O . VAL A 1 96 ? -7.343 2.257 0.675 1.00 84.56 96 VAL A O 1
ATOM 757 N N . HIS A 1 97 ? -6.611 0.329 1.538 1.00 88.50 97 HIS A N 1
ATOM 758 C CA . HIS A 1 97 ? -7.917 -0.323 1.485 1.00 88.50 97 HIS A CA 1
ATOM 759 C C . HIS A 1 97 ? -8.402 -0.626 2.891 1.00 88.50 97 HIS A C 1
ATOM 761 O O . HIS A 1 97 ? -7.807 -1.451 3.575 1.00 88.50 97 HIS A O 1
ATOM 767 N N . ILE A 1 98 ? -9.524 -0.040 3.290 1.00 88.81 98 ILE A N 1
ATOM 768 C CA . ILE A 1 98 ? -10.236 -0.469 4.490 1.00 88.81 98 ILE A CA 1
ATOM 769 C C . ILE A 1 98 ? -11.115 -1.657 4.111 1.00 88.81 98 ILE A C 1
ATOM 771 O O . ILE A 1 98 ? -11.932 -1.586 3.180 1.00 88.81 98 ILE A O 1
ATOM 775 N N . ARG A 1 99 ? -10.908 -2.775 4.800 1.00 92.06 99 ARG A N 1
ATOM 776 C CA . ARG A 1 99 ? -11.534 -4.066 4.509 1.00 92.06 99 ARG A CA 1
ATOM 777 C C . ARG A 1 99 ? -12.060 -4.702 5.787 1.00 92.06 99 ARG A C 1
ATOM 779 O O . ARG A 1 99 ? -11.767 -4.254 6.887 1.00 92.06 99 ARG A O 1
ATOM 786 N N . GLU A 1 100 ? -12.833 -5.769 5.639 1.00 90.00 100 GLU A N 1
ATOM 787 C CA . GLU A 1 100 ? -13.503 -6.429 6.771 1.00 90.00 100 GLU A CA 1
ATOM 788 C C . GLU A 1 100 ? -12.551 -6.889 7.872 1.00 90.00 100 GLU A C 1
ATOM 790 O O . GLU A 1 100 ? -12.891 -6.777 9.043 1.00 90.00 100 GLU A O 1
ATOM 795 N N . LYS A 1 101 ? -11.366 -7.385 7.511 1.00 89.38 101 LYS A N 1
ATOM 796 C CA . LYS A 1 101 ? -10.405 -7.933 8.479 1.00 89.38 101 LYS A CA 1
ATOM 797 C C . LYS A 1 101 ? -9.312 -6.949 8.894 1.00 89.38 101 LYS A C 1
ATOM 799 O O . LYS A 1 101 ? -8.464 -7.309 9.705 1.00 89.38 101 LYS A O 1
ATOM 804 N N . GLY A 1 102 ? -9.281 -5.749 8.317 1.00 90.62 102 GLY A N 1
ATOM 805 C CA . GLY A 1 102 ? -8.254 -4.763 8.625 1.00 90.62 102 GLY A CA 1
ATOM 806 C C . GLY A 1 102 ? -8.030 -3.737 7.524 1.00 90.62 102 GLY A C 1
ATOM 807 O O . GLY A 1 102 ? -8.800 -3.614 6.568 1.00 90.62 102 GLY A O 1
ATOM 808 N N . ILE A 1 103 ? -6.905 -3.041 7.634 1.00 90.12 103 ILE A N 1
ATOM 809 C CA . ILE A 1 103 ? -6.457 -2.046 6.663 1.00 90.12 103 ILE A CA 1
ATOM 810 C C . ILE A 1 103 ? -5.342 -2.658 5.821 1.00 90.12 103 ILE A C 1
ATOM 812 O O . ILE A 1 103 ? -4.297 -3.048 6.335 1.00 90.12 103 ILE A O 1
ATOM 816 N N . LEU A 1 104 ? -5.549 -2.748 4.511 1.00 88.00 104 LEU A N 1
ATOM 817 C CA . LEU A 1 104 ? -4.483 -3.060 3.572 1.00 88.00 104 LEU A CA 1
ATOM 818 C C . LEU A 1 104 ? -3.714 -1.771 3.275 1.00 88.00 104 LEU A C 1
ATOM 820 O O . LEU A 1 104 ? -4.207 -0.915 2.541 1.00 88.00 104 LEU A O 1
ATOM 824 N N . TYR A 1 105 ? -2.515 -1.647 3.833 1.00 84.44 105 TYR A N 1
ATOM 825 C CA . TYR A 1 105 ? -1.604 -0.538 3.577 1.00 84.44 105 TYR A CA 1
ATOM 826 C C . TYR A 1 105 ? -0.348 -1.074 2.896 1.00 84.44 105 TYR A C 1
ATOM 828 O O . TYR A 1 105 ? 0.292 -2.008 3.383 1.00 84.44 105 TYR A O 1
ATOM 836 N N . ARG A 1 106 ? -0.005 -0.500 1.742 1.00 78.31 106 ARG A N 1
ATOM 837 C CA . ARG A 1 106 ? 1.163 -0.888 0.939 1.00 78.31 106 ARG A CA 1
ATOM 838 C C . ARG A 1 106 ? 1.265 -2.396 0.647 1.00 78.31 106 ARG A C 1
ATOM 840 O O . ARG A 1 106 ? 2.322 -3.005 0.790 1.00 78.31 106 ARG A O 1
ATOM 847 N N . GLY A 1 107 ? 0.135 -3.021 0.322 1.00 76.56 107 GLY A N 1
ATOM 848 C CA . GLY A 1 107 ? 0.049 -4.457 0.041 1.00 76.56 107 GLY A CA 1
ATOM 849 C C . GLY A 1 107 ? 0.149 -5.387 1.254 1.00 76.56 107 GLY A C 1
ATOM 850 O O . GLY A 1 107 ? 0.088 -6.605 1.080 1.00 76.56 107 GLY A O 1
ATOM 851 N N . ARG A 1 108 ? 0.250 -4.855 2.479 1.00 81.00 108 ARG A N 1
ATOM 852 C CA . ARG A 1 108 ? 0.207 -5.636 3.722 1.00 81.00 108 ARG A CA 1
ATOM 853 C C . ARG A 1 108 ? -1.084 -5.387 4.483 1.00 81.00 108 ARG A C 1
ATOM 855 O O . ARG A 1 108 ? -1.543 -4.254 4.592 1.00 81.00 108 ARG A O 1
ATOM 862 N N . LEU A 1 109 ? -1.661 -6.461 5.013 1.00 87.19 109 LEU A N 1
ATOM 863 C CA . LEU A 1 109 ? -2.829 -6.383 5.881 1.00 87.19 109 LEU A CA 1
ATOM 864 C C . LEU A 1 109 ? -2.386 -6.046 7.304 1.00 87.19 109 LEU A C 1
ATOM 866 O O . LEU A 1 109 ? -1.576 -6.761 7.890 1.00 87.19 109 LEU A O 1
ATOM 870 N N . ILE A 1 110 ? -2.965 -4.988 7.851 1.00 88.81 110 ILE A N 1
ATOM 871 C CA . ILE A 1 110 ? -2.904 -4.623 9.261 1.00 88.81 110 ILE A CA 1
ATOM 872 C C . ILE A 1 110 ? -4.240 -5.050 9.868 1.00 88.81 110 ILE A C 1
ATOM 874 O O . ILE A 1 110 ? -5.254 -4.407 9.585 1.00 88.81 110 ILE A O 1
ATOM 878 N N . PRO A 1 111 ? -4.281 -6.154 10.633 1.00 89.44 111 PRO A N 1
ATOM 879 C CA . PRO A 1 111 ? -5.507 -6.614 11.268 1.00 89.44 111 PRO A CA 1
ATOM 880 C C . PRO A 1 111 ? -6.034 -5.581 12.262 1.00 89.44 111 PRO A C 1
ATOM 882 O O . PRO A 1 111 ? -5.235 -4.929 12.937 1.00 89.44 111 PRO A O 1
ATOM 885 N N . TRP A 1 112 ? -7.358 -5.488 12.400 1.00 90.38 112 TRP A N 1
ATOM 886 C CA . TRP A 1 112 ? -8.000 -4.584 13.365 1.00 90.38 112 TRP A CA 1
ATOM 887 C C . TRP A 1 112 ? -7.471 -4.775 14.790 1.00 90.38 112 TRP A C 1
ATOM 889 O O . TRP A 1 112 ? -7.127 -3.805 15.449 1.00 90.38 112 TRP A O 1
ATOM 899 N N . GLU A 1 113 ? -7.277 -6.028 15.207 1.00 87.69 113 GLU A N 1
ATOM 900 C CA . GLU A 1 113 ? -6.756 -6.428 16.526 1.00 87.69 113 GLU A CA 1
ATOM 901 C C . GLU A 1 113 ? -5.374 -5.849 16.876 1.00 87.69 113 GLU A C 1
ATOM 903 O O . GLU A 1 113 ? -4.952 -5.905 18.028 1.00 87.69 113 GLU A O 1
ATOM 908 N N . ARG A 1 114 ? -4.625 -5.346 15.887 1.00 87.81 114 ARG A N 1
ATOM 909 C CA . ARG A 1 114 ? -3.286 -4.778 16.100 1.00 87.81 114 ARG A CA 1
ATOM 910 C C . ARG A 1 114 ? -3.273 -3.259 16.196 1.00 87.81 114 ARG A C 1
ATOM 912 O O . ARG A 1 114 ? -2.219 -2.704 16.506 1.00 87.81 114 ARG A O 1
ATOM 919 N N . ILE A 1 115 ? -4.383 -2.607 15.872 1.00 89.38 115 ILE A N 1
ATOM 920 C CA . ILE A 1 115 ? -4.500 -1.154 15.909 1.00 89.38 115 ILE A CA 1
ATOM 921 C C . ILE A 1 115 ? -4.878 -0.757 17.334 1.00 89.38 115 ILE A C 1
ATOM 923 O O . ILE A 1 115 ? -5.929 -1.153 17.827 1.00 89.38 115 ILE A O 1
ATOM 927 N N . GLU A 1 116 ? -4.009 0.006 17.993 1.00 87.44 116 GLU A N 1
ATOM 928 C CA . GLU A 1 116 ? -4.231 0.458 19.373 1.00 87.44 116 GLU A CA 1
ATOM 929 C C . GLU A 1 116 ? -4.930 1.815 19.412 1.00 87.44 116 GLU A C 1
ATOM 931 O O . GLU A 1 116 ? -5.896 2.008 20.150 1.00 87.44 116 GLU A O 1
ATOM 936 N N . THR A 1 117 ? -4.444 2.757 18.605 1.00 87.31 117 THR A N 1
ATOM 937 C CA . THR A 1 117 ? -4.961 4.124 18.557 1.00 87.31 117 THR A CA 1
ATOM 938 C C . THR A 1 117 ? -4.991 4.642 17.128 1.00 87.31 117 THR A C 1
ATOM 940 O O . THR A 1 117 ? -4.236 4.190 16.258 1.00 87.31 117 THR A O 1
ATOM 943 N N . PHE A 1 118 ? -5.869 5.609 16.883 1.00 89.88 118 PHE A N 1
ATOM 944 C CA . PHE A 1 118 ? -5.894 6.369 15.641 1.00 89.88 118 PHE A CA 1
ATOM 945 C C . PHE A 1 118 ? -6.184 7.841 15.937 1.00 89.88 118 PHE A C 1
ATOM 947 O O . PHE A 1 118 ? -6.769 8.169 16.965 1.00 89.88 118 PHE A O 1
ATOM 954 N N . GLY A 1 1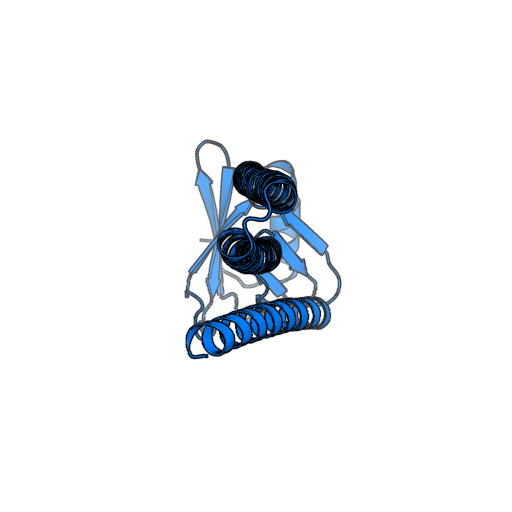19 ? -5.754 8.726 15.047 1.00 88.38 119 GLY A N 1
ATOM 955 C CA . GLY A 1 119 ? -5.937 10.165 15.206 1.00 88.38 119 GLY A CA 1
ATOM 956 C C . GLY A 1 119 ? -5.874 10.885 13.869 1.00 88.38 119 GLY A C 1
ATOM 957 O O . GLY A 1 119 ? -5.284 10.392 12.900 1.00 88.38 119 GLY A O 1
ATOM 958 N N . TRP A 1 120 ? -6.497 12.055 13.813 1.00 88.50 120 TRP A N 1
ATOM 959 C CA . TRP A 1 120 ? -6.529 12.890 12.619 1.00 88.50 120 TRP A CA 1
ATOM 960 C C . TRP A 1 120 ? -5.537 14.044 12.758 1.00 88.50 120 TRP A C 1
ATOM 962 O O . TRP A 1 120 ? -5.662 14.891 13.635 1.00 88.50 120 TRP A O 1
ATOM 972 N N . GLU A 1 121 ? -4.568 14.113 11.852 1.00 86.62 121 GLU A N 1
ATOM 973 C CA . GLU A 1 121 ? -3.679 15.260 11.697 1.00 86.62 121 GLU A CA 1
ATOM 974 C C . GLU A 1 121 ? -4.200 16.141 10.554 1.00 86.62 121 GLU A C 1
ATOM 976 O O . GLU A 1 121 ? -4.288 15.709 9.399 1.00 86.62 121 GLU A O 1
ATOM 981 N N . ARG A 1 122 ? -4.570 17.387 10.869 1.00 78.12 122 ARG A N 1
ATOM 982 C CA . ARG A 1 122 ? -4.949 18.376 9.853 1.00 78.12 122 ARG A CA 1
ATOM 983 C C . ARG A 1 122 ? -3.692 18.920 9.181 1.00 78.12 122 ARG A C 1
ATOM 985 O O . ARG A 1 122 ? -2.879 19.562 9.837 1.00 78.12 122 ARG A O 1
ATOM 992 N N . LEU A 1 123 ? -3.567 18.702 7.874 1.00 72.31 123 LEU A N 1
ATOM 993 C CA . LEU A 1 123 ? -2.647 19.438 7.007 1.00 72.31 123 LEU A CA 1
ATOM 994 C C . LEU A 1 123 ? -3.448 20.414 6.138 1.00 72.31 123 LEU A C 1
ATOM 996 O O . LEU A 1 123 ? -4.612 20.163 5.831 1.00 72.31 123 LEU A O 1
ATOM 1000 N N . ASP A 1 124 ? -2.814 21.502 5.697 1.00 67.31 124 ASP A N 1
ATOM 1001 C CA . ASP A 1 124 ? -3.460 22.658 5.042 1.00 67.31 124 ASP A CA 1
ATOM 1002 C C . ASP A 1 124 ? -4.414 22.322 3.876 1.00 67.31 124 ASP A C 1
ATOM 1004 O O . ASP A 1 124 ? -5.321 23.089 3.571 1.00 67.31 124 ASP A O 1
ATOM 1008 N N . SER A 1 125 ? -4.231 21.175 3.212 1.00 65.81 125 SER A N 1
ATOM 1009 C CA . SER A 1 125 ? -5.049 20.739 2.066 1.00 65.81 125 SER A CA 1
ATOM 1010 C C . SER A 1 125 ? -5.553 19.293 2.140 1.00 65.81 125 SER A C 1
ATOM 1012 O O . SER A 1 125 ? -6.295 18.856 1.259 1.00 65.81 125 SER A O 1
ATOM 1014 N N . THR A 1 126 ? -5.162 18.527 3.164 1.00 68.75 126 THR A N 1
ATOM 1015 C CA . THR A 1 126 ? -5.526 17.108 3.316 1.00 68.75 126 THR A CA 1
ATOM 1016 C C . THR A 1 126 ? -5.618 16.725 4.785 1.00 68.75 126 THR A C 1
ATOM 1018 O O . THR A 1 126 ? -4.937 17.295 5.629 1.00 68.75 126 THR A O 1
ATOM 1021 N N . ASN A 1 127 ? -6.451 15.736 5.104 1.00 82.50 127 ASN A N 1
ATOM 1022 C CA . ASN A 1 127 ? -6.495 15.183 6.452 1.00 82.50 127 ASN A CA 1
ATOM 1023 C C . ASN A 1 127 ? -5.687 13.893 6.455 1.00 82.50 127 ASN A C 1
ATOM 1025 O O . ASN A 1 127 ? -5.945 12.991 5.657 1.00 82.50 127 ASN A O 1
ATOM 1029 N N . ARG A 1 128 ? -4.689 13.811 7.325 1.00 86.31 128 ARG A N 1
ATOM 1030 C CA . ARG A 1 128 ? -3.830 12.641 7.451 1.00 86.31 128 ARG A CA 1
ATOM 1031 C C . ARG A 1 128 ? -4.314 11.799 8.615 1.00 86.31 128 ARG A C 1
ATOM 1033 O O . ARG A 1 128 ? -4.345 12.260 9.750 1.00 86.31 128 ARG A O 1
ATOM 1040 N N . LEU A 1 129 ? -4.685 10.559 8.329 1.00 88.00 129 LEU A N 1
ATOM 1041 C CA . LEU A 1 129 ? -5.021 9.597 9.367 1.00 88.00 129 LEU A CA 1
ATOM 1042 C C . LEU A 1 129 ? -3.728 8.958 9.870 1.00 88.00 129 LEU A C 1
ATOM 1044 O O . LEU A 1 129 ? -2.999 8.348 9.082 1.00 88.00 129 LEU A O 1
ATOM 1048 N N . LYS A 1 130 ? -3.459 9.092 11.168 1.00 89.94 130 LYS A N 1
ATOM 1049 C CA . LYS A 1 130 ? -2.392 8.382 11.878 1.00 89.94 130 LYS A CA 1
ATOM 1050 C C . LYS A 1 130 ? -2.974 7.168 12.582 1.00 89.94 130 LYS A C 1
ATOM 1052 O O . LYS A 1 130 ? -4.025 7.256 13.209 1.00 89.94 130 LYS A O 1
ATOM 1057 N N . ILE A 1 131 ? -2.286 6.039 12.481 1.00 89.62 131 ILE A N 1
ATOM 1058 C CA . ILE A 1 131 ? -2.669 4.782 13.122 1.00 89.62 131 ILE A CA 1
ATOM 1059 C C . ILE A 1 131 ? -1.446 4.216 13.832 1.00 89.62 131 ILE A C 1
ATOM 1061 O O . ILE A 1 131 ? -0.389 4.044 13.217 1.00 89.62 131 ILE A O 1
ATOM 1065 N N . ASN A 1 132 ? -1.605 3.906 15.115 1.00 89.06 132 ASN A N 1
ATOM 1066 C CA . ASN A 1 132 ? -0.577 3.280 15.931 1.00 89.06 132 ASN A CA 1
ATOM 1067 C C . ASN A 1 132 ? -0.839 1.776 16.048 1.00 89.06 132 ASN A C 1
ATOM 1069 O O . ASN A 1 132 ? -1.955 1.330 16.328 1.00 89.06 132 ASN A O 1
ATOM 1073 N N . ILE A 1 133 ? 0.204 0.993 15.811 1.00 87.50 133 ILE A N 1
ATOM 1074 C CA . ILE A 1 133 ? 0.183 -0.462 15.788 1.00 87.50 133 ILE A CA 1
ATOM 1075 C C . ILE A 1 133 ? 0.944 -0.951 17.018 1.00 87.50 133 ILE A C 1
ATOM 1077 O O . ILE A 1 133 ? 2.156 -0.762 17.122 1.00 87.50 133 ILE A O 1
ATOM 1081 N N . GLY A 1 134 ? 0.252 -1.634 17.927 1.00 79.69 134 GLY A N 1
ATOM 1082 C CA . GLY A 1 134 ? 0.827 -2.040 19.212 1.00 79.69 134 GLY A CA 1
ATOM 1083 C C . GLY A 1 134 ? 2.025 -2.967 19.100 1.00 79.69 134 GLY A C 1
ATOM 1084 O O . GLY A 1 134 ? 3.088 -2.736 19.680 1.00 79.69 134 GLY A O 1
ATOM 1085 N N . LYS A 1 135 ? 1.869 -4.014 18.283 1.00 78.69 135 LYS A N 1
ATOM 1086 C CA . LYS A 1 135 ? 2.950 -4.936 17.923 1.00 78.69 135 LYS A CA 1
ATOM 1087 C C . LYS A 1 135 ? 3.346 -4.702 16.467 1.00 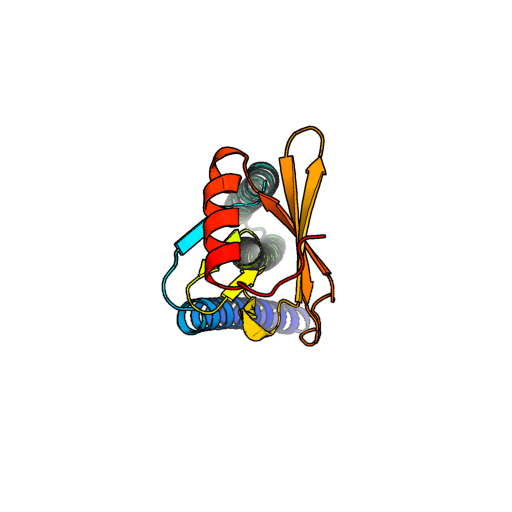78.69 135 LYS A C 1
ATOM 1089 O O . LYS A 1 135 ? 2.604 -5.148 15.579 1.00 78.69 135 LYS A O 1
ATOM 1094 N N . PRO A 1 136 ? 4.491 -4.045 16.200 1.00 67.50 136 PRO A N 1
ATOM 1095 C CA . PRO A 1 136 ? 4.923 -3.797 14.836 1.00 67.50 136 PRO A CA 1
ATOM 1096 C C . PRO A 1 136 ? 5.071 -5.126 14.091 1.00 67.50 136 PRO A C 1
ATOM 1098 O O . PRO A 1 136 ? 5.609 -6.110 14.601 1.00 67.50 136 PRO A O 1
ATOM 1101 N N . LEU A 1 137 ? 4.546 -5.170 12.869 1.00 69.19 137 LEU A N 1
ATOM 1102 C CA . LEU A 1 137 ? 4.838 -6.254 11.937 1.00 69.19 137 LEU A CA 1
ATOM 1103 C C . LEU A 1 137 ? 6.317 -6.154 11.538 1.00 69.19 137 LEU A C 1
ATOM 1105 O O . LEU A 1 137 ? 6.845 -5.054 11.405 1.00 69.19 137 LEU A O 1
ATOM 1109 N N . TRP A 1 138 ? 6.995 -7.283 11.323 1.00 68.75 138 TRP A N 1
ATOM 1110 C CA . TRP A 1 138 ? 8.406 -7.260 10.925 1.00 68.75 138 TRP A CA 1
ATOM 1111 C C . TRP A 1 138 ? 8.596 -6.442 9.635 1.00 68.75 138 TRP A C 1
ATOM 1113 O O . TRP A 1 138 ? 7.968 -6.727 8.609 1.00 68.75 138 TRP A O 1
ATOM 1123 N N . GLY A 1 139 ? 9.415 -5.388 9.706 1.00 69.38 139 GLY A N 1
ATOM 1124 C CA . GLY A 1 139 ? 9.622 -4.432 8.611 1.00 69.38 139 GLY A CA 1
ATOM 1125 C C . GLY A 1 139 ? 8.504 -3.394 8.424 1.00 69.38 139 GLY A C 1
ATOM 1126 O O . GLY A 1 139 ? 8.419 -2.799 7.354 1.00 69.38 139 GLY A O 1
ATOM 1127 N N . PHE A 1 140 ? 7.634 -3.187 9.417 1.00 72.19 140 PHE A N 1
ATOM 1128 C CA . PHE A 1 140 ? 6.602 -2.148 9.409 1.00 72.19 140 PHE A CA 1
ATOM 1129 C C . PHE A 1 140 ? 6.773 -1.207 10.608 1.00 72.19 140 PHE A C 1
ATOM 1131 O O . PHE A 1 140 ? 7.016 -1.687 11.719 1.00 72.19 140 PHE A O 1
ATOM 1138 N N . PRO A 1 141 ? 6.659 0.117 10.407 1.00 76.94 141 PRO A N 1
ATOM 1139 C CA . PRO A 1 141 ? 6.767 1.065 11.504 1.00 76.94 141 PRO A CA 1
ATOM 1140 C C . PRO A 1 141 ? 5.604 0.890 12.487 1.00 76.94 141 PRO A C 1
ATOM 1142 O O . PRO A 1 141 ? 4.521 0.428 12.120 1.00 76.94 141 PRO A O 1
ATOM 1145 N N . LYS A 1 142 ? 5.849 1.271 13.745 1.00 84.69 142 LYS A N 1
ATOM 1146 C CA . LYS A 1 142 ? 4.831 1.281 14.802 1.00 84.69 142 LYS A CA 1
ATOM 1147 C C . LYS A 1 142 ? 3.703 2.266 14.478 1.00 84.69 142 LYS A C 1
ATOM 1149 O O . LYS A 1 142 ? 2.547 1.994 14.752 1.00 84.69 142 LYS A O 1
ATOM 1154 N N . GLU A 1 143 ? 4.042 3.378 13.839 1.00 86.00 143 GLU A N 1
ATOM 1155 C CA . GLU A 1 143 ? 3.091 4.381 13.378 1.00 86.00 143 GLU A CA 1
ATOM 1156 C C . GLU A 1 143 ? 3.001 4.353 11.854 1.00 86.00 143 GLU A C 1
ATOM 1158 O O . GLU A 1 143 ? 4.018 4.336 11.154 1.00 86.00 143 GLU A O 1
ATOM 1163 N N . ILE A 1 144 ? 1.778 4.368 11.335 1.00 86.50 144 ILE A N 1
ATOM 1164 C CA . ILE A 1 144 ? 1.516 4.607 9.921 1.00 86.50 144 ILE A CA 1
ATOM 1165 C C . ILE A 1 144 ? 0.671 5.859 9.770 1.00 86.50 144 ILE A C 1
ATOM 1167 O O . ILE A 1 144 ? -0.219 6.127 10.571 1.00 86.50 144 ILE A O 1
ATOM 1171 N N . ALA A 1 145 ? 0.934 6.607 8.708 1.00 87.00 145 ALA A N 1
ATOM 1172 C CA . ALA A 1 145 ? 0.147 7.770 8.364 1.00 87.00 145 ALA A CA 1
ATOM 1173 C C . ALA A 1 145 ? -0.144 7.769 6.867 1.00 87.00 145 ALA A C 1
ATOM 1175 O O . ALA A 1 145 ? 0.729 7.433 6.058 1.00 87.00 145 ALA A O 1
ATOM 1176 N N . PHE A 1 146 ? -1.370 8.121 6.497 1.00 85.44 146 PHE A N 1
ATOM 1177 C CA . PHE A 1 146 ? -1.755 8.279 5.101 1.00 85.44 146 PHE A CA 1
ATOM 1178 C C . PHE A 1 146 ? -2.806 9.368 4.933 1.00 85.44 146 PHE A C 1
ATOM 1180 O O . PHE A 1 146 ? -3.650 9.591 5.799 1.00 85.44 146 PHE A O 1
ATOM 1187 N N . ASP A 1 147 ? -2.741 10.044 3.792 1.00 85.12 147 ASP A N 1
ATOM 1188 C CA . ASP A 1 147 ? -3.643 11.143 3.480 1.00 85.12 147 ASP A CA 1
ATOM 1189 C C . ASP A 1 147 ? -4.997 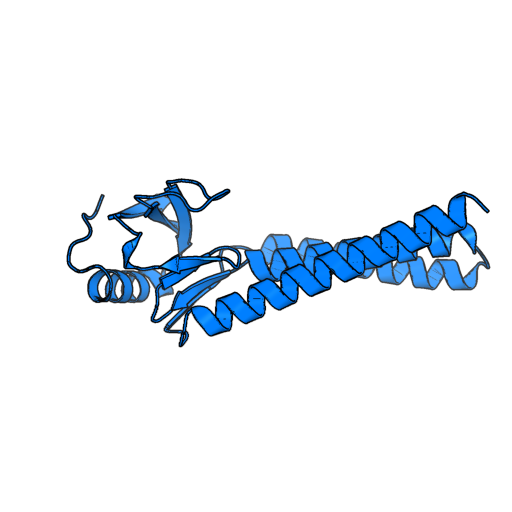10.588 3.019 1.00 85.12 147 ASP A C 1
ATOM 1191 O O . ASP A 1 147 ? -5.074 9.720 2.139 1.00 85.12 147 ASP A O 1
ATOM 1195 N N . VAL A 1 148 ? -6.070 11.101 3.615 1.00 85.31 148 VAL A N 1
ATOM 1196 C CA . VAL A 1 148 ? -7.454 10.766 3.294 1.00 85.31 148 VAL A CA 1
ATOM 1197 C C . VAL A 1 148 ? -8.109 11.983 2.632 1.00 85.31 148 VAL A C 1
ATOM 1199 O O . VAL A 1 148 ? -8.102 13.081 3.197 1.00 85.31 148 VAL A O 1
ATOM 1202 N N . PRO A 1 149 ? -8.682 11.815 1.428 1.00 82.31 149 PRO A N 1
ATOM 1203 C CA . PRO A 1 149 ? -9.481 12.847 0.779 1.00 82.31 149 PRO A CA 1
ATOM 1204 C C . PRO A 1 149 ? -10.656 13.300 1.654 1.00 82.31 149 PRO A C 1
ATOM 1206 O O . PRO A 1 149 ? -11.269 12.478 2.337 1.00 82.31 149 PRO A O 1
ATOM 1209 N N . ALA A 1 150 ? -10.994 14.593 1.614 1.00 82.62 150 ALA A N 1
ATOM 1210 C CA . ALA A 1 150 ? -12.033 15.177 2.466 1.00 82.62 150 ALA A CA 1
ATOM 1211 C C . ALA A 1 150 ? -13.405 14.492 2.318 1.00 82.62 150 ALA A C 1
ATOM 1213 O O . ALA A 1 150 ? -14.091 14.269 3.312 1.00 82.62 150 ALA A O 1
ATOM 1214 N N . ASP A 1 151 ? -13.751 14.061 1.102 1.00 84.31 151 ASP A N 1
ATOM 1215 C CA . ASP A 1 151 ? -14.982 13.329 0.770 1.00 84.31 151 ASP A CA 1
ATOM 1216 C C . ASP A 1 151 ? -15.072 11.934 1.412 1.00 84.31 151 ASP A C 1
ATOM 1218 O O . ASP A 1 151 ? -16.138 11.320 1.429 1.00 84.31 151 ASP A O 1
ATOM 1222 N N . LYS A 1 152 ? -13.960 11.411 1.942 1.00 86.44 152 LYS A N 1
ATOM 1223 C CA . LYS A 1 152 ? -13.881 10.067 2.532 1.00 86.44 152 LYS A CA 1
ATOM 1224 C C . LYS A 1 152 ? -13.681 10.067 4.040 1.00 86.44 152 LYS A C 1
ATOM 1226 O O . LYS A 1 152 ? -13.667 8.978 4.612 1.00 86.44 152 LYS A O 1
ATOM 1231 N N . ILE A 1 153 ? -13.536 11.226 4.683 1.00 86.81 153 ILE A N 1
ATOM 1232 C CA . ILE A 1 153 ? -13.242 11.320 6.122 1.00 86.81 153 ILE A CA 1
ATOM 1233 C C . ILE A 1 153 ? -14.369 10.712 6.943 1.00 86.81 153 ILE A C 1
ATOM 1235 O O . ILE A 1 153 ? -14.125 9.760 7.671 1.00 86.81 153 ILE A O 1
ATOM 1239 N N . GLU A 1 154 ? -15.601 11.186 6.759 1.00 87.50 154 GLU A N 1
ATOM 1240 C CA . GLU A 1 154 ? -16.764 10.729 7.531 1.00 87.50 154 GLU A CA 1
ATOM 1241 C C . GLU A 1 154 ? -16.967 9.213 7.404 1.00 87.50 154 GLU A C 1
ATOM 1243 O O . GLU A 1 154 ? -17.122 8.497 8.390 1.00 87.50 154 GLU A O 1
ATOM 1248 N N . LYS A 1 155 ? -16.859 8.687 6.178 1.00 89.25 155 LYS A N 1
ATOM 1249 C CA . LYS A 1 155 ? -16.965 7.246 5.933 1.00 89.25 155 LYS A CA 1
ATOM 1250 C C . LYS A 1 155 ? -15.797 6.458 6.531 1.00 89.25 155 LYS A C 1
ATOM 1252 O O . LYS A 1 155 ? -15.984 5.315 6.940 1.00 89.25 155 LYS A O 1
ATOM 1257 N N . THR A 1 156 ? -14.595 7.030 6.544 1.00 89.06 156 THR A N 1
ATOM 1258 C CA . THR A 1 156 ? -13.422 6.414 7.178 1.00 89.06 156 THR A CA 1
ATOM 1259 C C . THR A 1 156 ? -13.617 6.351 8.686 1.00 89.06 156 THR A C 1
ATOM 1261 O O . THR A 1 156 ? -13.443 5.285 9.264 1.00 89.06 156 THR A O 1
ATOM 1264 N N . ASP A 1 157 ? -14.051 7.449 9.296 1.00 89.12 157 ASP A N 1
ATOM 1265 C CA . ASP A 1 157 ? -14.284 7.571 10.733 1.00 89.12 157 ASP A CA 1
ATOM 1266 C C . ASP A 1 157 ? -15.391 6.621 11.221 1.00 89.12 157 ASP A C 1
ATOM 1268 O O . ASP A 1 157 ? -15.217 5.886 12.195 1.00 89.12 157 ASP A O 1
ATOM 1272 N N . LEU A 1 158 ? -16.485 6.516 10.460 1.00 89.69 158 LEU A N 1
ATOM 1273 C CA . LEU A 1 158 ? -17.561 5.558 10.721 1.00 89.69 158 LEU A CA 1
ATOM 1274 C C . LEU A 1 158 ? -17.071 4.103 10.665 1.00 89.69 158 LEU A C 1
ATOM 1276 O O . LEU A 1 158 ? -17.437 3.283 11.503 1.00 89.69 158 LEU A O 1
ATOM 1280 N N . LEU A 1 159 ? -16.227 3.758 9.689 1.00 90.56 159 LEU A N 1
ATOM 1281 C CA . LEU A 1 159 ? -15.669 2.406 9.606 1.00 90.56 159 LEU A CA 1
ATOM 1282 C C . LEU A 1 159 ? -14.678 2.134 10.743 1.00 90.56 159 LEU A C 1
ATOM 1284 O O . LEU A 1 159 ? -14.695 1.043 11.308 1.00 90.56 159 LEU A O 1
ATOM 1288 N N . LEU A 1 160 ? -13.827 3.101 11.092 1.00 88.94 160 LEU A N 1
ATOM 1289 C CA . LEU A 1 160 ? -12.875 2.953 12.193 1.00 88.94 160 LEU A CA 1
ATOM 1290 C C . LEU A 1 160 ? -13.601 2.759 13.522 1.00 88.94 160 LEU A C 1
ATOM 1292 O O . LEU A 1 160 ? -13.302 1.801 14.223 1.00 88.94 160 LEU A O 1
ATOM 1296 N N . SER A 1 161 ? -14.600 3.586 13.826 1.00 87.44 161 SER A N 1
ATOM 1297 C CA . SER A 1 161 ? -15.410 3.451 15.044 1.00 87.44 161 SER A CA 1
ATOM 1298 C C . SER A 1 161 ? -16.183 2.128 15.107 1.00 87.44 161 SER A C 1
ATOM 1300 O O . SER A 1 161 ? -16.296 1.537 16.180 1.00 87.44 161 SER A O 1
ATOM 1302 N N . GLN A 1 162 ? -16.650 1.605 13.966 1.00 89.69 162 GLN A N 1
ATOM 1303 C CA . GLN A 1 162 ? -17.312 0.298 13.905 1.00 89.69 162 GLN A CA 1
ATOM 1304 C C . GLN A 1 162 ? -16.360 -0.867 14.223 1.00 89.69 162 GLN A C 1
ATOM 1306 O O . GLN A 1 162 ? -16.749 -1.807 14.918 1.00 89.69 162 GLN A O 1
ATOM 1311 N N . TYR A 1 163 ? -15.141 -0.845 13.680 1.00 88.19 163 TYR A N 1
ATOM 1312 C CA . TYR A 1 163 ? -14.188 -1.953 13.821 1.00 88.19 163 TYR A CA 1
ATOM 1313 C C . TYR A 1 163 ? -13.253 -1.816 15.032 1.00 88.19 163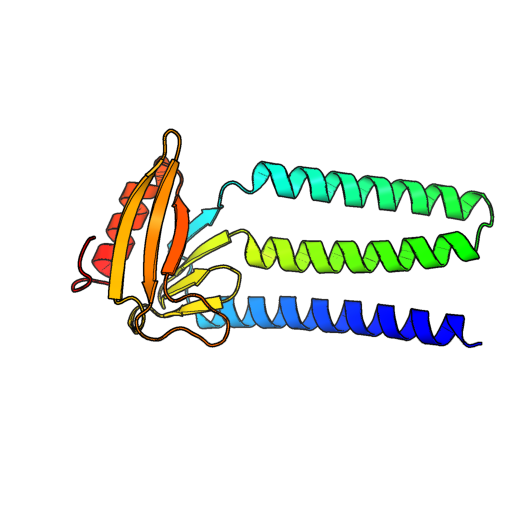 TYR A C 1
ATOM 1315 O O . TYR A 1 163 ? -12.659 -2.811 15.448 1.00 88.19 163 TYR A O 1
ATOM 1323 N N . LEU A 1 164 ? -13.132 -0.618 15.607 1.00 86.50 164 LEU A N 1
ATOM 1324 C CA . LEU A 1 164 ? -12.253 -0.294 16.732 1.00 86.50 164 LEU A CA 1
ATOM 1325 C C . LEU A 1 164 ? -13.017 0.439 17.856 1.00 86.50 164 LEU A C 1
ATOM 1327 O O . LEU A 1 164 ? -12.635 1.546 18.233 1.00 86.50 164 LEU A O 1
ATOM 1331 N N . PRO A 1 165 ? -14.071 -0.162 18.444 1.00 74.75 165 PRO A N 1
ATOM 1332 C CA . PRO A 1 165 ? -14.932 0.511 19.425 1.00 74.75 165 PRO A CA 1
ATOM 1333 C C . PRO A 1 165 ? -14.228 0.897 20.740 1.00 74.75 165 PRO A C 1
ATOM 1335 O O . PRO A 1 165 ? -14.789 1.647 21.531 1.00 74.75 165 PRO A O 1
ATOM 1338 N N . GLY A 1 166 ? -13.018 0.382 20.992 1.00 66.75 166 GLY A N 1
ATOM 1339 C CA . GLY A 1 166 ? -12.210 0.685 22.179 1.00 66.75 166 GLY A CA 1
ATOM 1340 C C . GLY A 1 166 ? -10.884 1.393 21.890 1.00 66.75 166 GLY A C 1
ATOM 1341 O O . GLY A 1 166 ? -10.084 1.548 22.809 1.00 66.75 166 GLY A O 1
ATOM 1342 N N . ALA A 1 167 ? -10.614 1.781 20.639 1.00 66.38 167 ALA A N 1
ATOM 1343 C CA . ALA A 1 167 ? -9.390 2.509 20.321 1.00 66.38 167 ALA A CA 1
ATOM 1344 C C . ALA A 1 167 ? -9.483 3.954 20.824 1.00 66.38 167 ALA A C 1
ATOM 1346 O O . ALA A 1 167 ? -10.499 4.626 20.647 1.00 66.38 167 ALA A O 1
ATOM 1347 N N . VAL A 1 168 ? -8.407 4.433 21.450 1.00 63.56 168 VAL A N 1
ATOM 1348 C CA . VAL A 1 168 ? -8.331 5.811 21.948 1.00 63.56 168 VAL A CA 1
ATOM 1349 C C . VAL A 1 168 ? -8.057 6.744 20.773 1.00 63.56 168 VAL A C 1
ATOM 1351 O O . VAL A 1 168 ? -7.117 6.521 20.003 1.00 63.56 168 VAL A O 1
ATOM 1354 N N . LEU A 1 169 ? -8.889 7.777 20.651 1.00 68.38 169 LEU A N 1
ATOM 1355 C CA . LEU A 1 169 ? -8.735 8.848 19.673 1.00 68.38 169 LEU A CA 1
ATOM 1356 C C . LEU A 1 169 ? -7.651 9.809 20.188 1.00 68.38 169 LEU A C 1
ATOM 1358 O O . LEU A 1 169 ? -7.800 10.362 21.280 1.00 68.38 169 LEU A O 1
ATOM 1362 N N . LEU A 1 170 ? -6.542 9.919 19.449 1.00 58.28 170 LEU A N 1
ATOM 1363 C CA . LEU A 1 170 ? -5.404 10.796 19.769 1.00 58.28 170 LEU A CA 1
ATOM 1364 C C . LEU A 1 170 ? -5.539 12.177 19.126 1.00 58.28 170 LEU A C 1
ATOM 1366 O O . LEU A 1 170 ? -5.995 12.239 17.960 1.00 58.28 170 LEU A O 1
#